Protein AF-A0A7S2I5N4-F1 (afdb_monomer_lite)

Secondary structure (DSSP, 8-state):
--HHHHHHHHHHHHHHHHHHHTTPPP-TTGGGGS-HHHHT-HHHHHHH-SSS-TTS-PPP---SSTTS---SS--S--HHHHHHHHHHH---TT--TTS--HHHHHHHHGGGT-GGG----TTTSGGGT---TT--S--

Structure (mmCIF, N/CA/C/O backbone):
data_AF-A0A7S2I5N4-F1
#
_entry.id   AF-A0A7S2I5N4-F1
#
loop_
_atom_site.group_PDB
_atom_site.id
_atom_site.type_symbol
_atom_site.label_atom_id
_atom_site.label_alt_id
_atom_site.label_comp_id
_atom_site.label_asym_id
_atom_site.label_entity_id
_atom_site.label_seq_id
_atom_site.pdbx_PDB_ins_code
_atom_site.Cartn_x
_atom_site.Cartn_y
_atom_site.Cartn_z
_atom_site.occupancy
_atom_site.B_iso_or_equiv
_atom_site.auth_seq_id
_atom_site.auth_comp_id
_atom_site.auth_asym_id
_atom_site.auth_atom_id
_atom_site.pdbx_PDB_model_num
ATOM 1 N N . VAL A 1 1 ? -15.362 -12.714 19.115 1.00 77.44 1 VAL A N 1
ATOM 2 C CA . VAL A 1 1 ? -14.773 -11.953 17.989 1.00 77.44 1 VAL A CA 1
ATOM 3 C C . VAL A 1 1 ? -15.749 -12.041 16.822 1.00 77.44 1 VAL A C 1
ATOM 5 O O . VAL A 1 1 ? -16.258 -13.140 16.621 1.00 77.44 1 VAL A O 1
ATOM 8 N N . PRO A 1 2 ? -16.111 -10.934 16.147 1.00 90.19 2 PRO A N 1
ATOM 9 C CA . PRO A 1 2 ? -17.019 -10.969 14.996 1.00 90.19 2 PRO A CA 1
ATOM 10 C C . PRO A 1 2 ? -16.454 -11.831 13.862 1.00 90.19 2 PRO A C 1
ATOM 12 O O . PRO A 1 2 ? -15.242 -11.874 13.685 1.00 90.19 2 PRO A O 1
ATOM 15 N N . GLN A 1 3 ? -17.308 -12.480 13.071 1.00 95.50 3 GLN A N 1
ATOM 16 C CA . GLN A 1 3 ? -16.855 -13.251 11.905 1.00 95.50 3 GLN A CA 1
ATOM 17 C C . GLN A 1 3 ? -16.102 -12.367 10.898 1.00 95.50 3 GLN A C 1
ATOM 19 O O . GLN A 1 3 ? -15.041 -12.754 10.419 1.00 95.50 3 GLN A O 1
ATOM 24 N N . THR A 1 4 ? -16.587 -11.141 10.683 1.00 94.75 4 THR A N 1
ATOM 25 C CA . THR A 1 4 ? -15.965 -10.158 9.786 1.00 94.75 4 THR A CA 1
ATOM 26 C C . THR A 1 4 ? -14.526 -9.822 10.168 1.00 94.75 4 THR A C 1
ATOM 28 O O . THR A 1 4 ? -13.712 -9.578 9.293 1.00 94.75 4 THR A O 1
ATOM 31 N N . PHE A 1 5 ? -14.173 -9.863 11.455 1.00 96.56 5 PHE A N 1
ATOM 32 C CA . PHE A 1 5 ? -12.793 -9.649 11.896 1.00 96.56 5 PHE A CA 1
ATOM 33 C C . PHE A 1 5 ? -11.849 -10.726 11.343 1.00 96.56 5 PHE A C 1
ATOM 35 O O . PHE A 1 5 ? -10.766 -10.410 10.865 1.00 96.56 5 PHE A O 1
ATOM 42 N N . LEU A 1 6 ? -12.264 -11.998 11.401 1.00 97.75 6 LEU A N 1
ATOM 43 C CA . LEU A 1 6 ? -11.459 -13.114 10.898 1.00 97.75 6 LEU A CA 1
ATOM 44 C C . LEU A 1 6 ? -11.397 -13.106 9.369 1.00 97.75 6 LEU A C 1
ATOM 46 O O . LEU A 1 6 ? -10.347 -13.376 8.800 1.00 97.75 6 LEU A O 1
ATOM 50 N N . GLU A 1 7 ? -12.508 -12.784 8.707 1.00 97.88 7 GLU A N 1
ATOM 51 C CA . GLU A 1 7 ? -12.566 -12.681 7.246 1.00 97.88 7 GLU A CA 1
ATOM 52 C C . GLU A 1 7 ? -11.656 -11.569 6.721 1.00 97.88 7 GLU A C 1
ATOM 54 O O . GLU A 1 7 ? -10.861 -11.813 5.818 1.00 97.88 7 GLU A O 1
ATOM 59 N N . GLU A 1 8 ? -11.727 -10.373 7.312 1.00 98.00 8 GLU A N 1
ATOM 60 C CA . GLU A 1 8 ? -10.895 -9.234 6.919 1.00 98.00 8 GLU A CA 1
ATOM 61 C C . GLU A 1 8 ? -9.397 -9.548 7.129 1.00 98.00 8 GLU A C 1
ATOM 63 O O . GLU A 1 8 ? -8.605 -9.310 6.220 1.00 98.00 8 GLU A O 1
ATOM 68 N N . ALA A 1 9 ? -9.019 -10.181 8.250 1.00 97.69 9 ALA A N 1
ATOM 69 C CA . ALA A 1 9 ? -7.637 -10.609 8.511 1.00 97.69 9 ALA A CA 1
ATOM 70 C C . ALA A 1 9 ? -7.125 -11.639 7.487 1.00 97.69 9 ALA A C 1
ATOM 72 O O . ALA A 1 9 ? -5.989 -11.560 7.017 1.00 97.69 9 ALA A O 1
ATOM 73 N N . MET A 1 10 ? -7.965 -12.616 7.127 1.00 98.12 10 MET A N 1
ATOM 74 C CA . MET A 1 10 ? -7.617 -13.631 6.129 1.00 98.12 10 MET A CA 1
ATOM 75 C C . MET A 1 10 ? -7.449 -13.018 4.737 1.00 98.12 10 MET A C 1
ATOM 77 O O . MET A 1 10 ? -6.542 -13.417 4.010 1.00 98.12 10 MET A O 1
ATOM 81 N N . ILE A 1 11 ? -8.296 -12.054 4.362 1.00 98.06 11 ILE A N 1
ATOM 82 C CA . ILE A 1 11 ? -8.178 -11.341 3.083 1.00 98.06 11 ILE A CA 1
ATOM 83 C C . ILE A 1 11 ? -6.863 -10.563 3.027 1.00 98.06 11 ILE A C 1
ATOM 85 O O . ILE A 1 11 ? -6.140 -10.699 2.042 1.00 98.06 11 ILE A O 1
ATOM 89 N N . GLU A 1 12 ? -6.545 -9.788 4.067 1.00 98.25 12 GLU A N 1
ATOM 90 C CA . GLU A 1 12 ? -5.288 -9.038 4.152 1.00 98.25 12 GLU A CA 1
ATOM 91 C C . GLU A 1 12 ? -4.082 -9.973 4.034 1.00 98.25 12 GLU A C 1
ATOM 93 O O . GLU A 1 12 ? -3.238 -9.771 3.166 1.00 98.25 12 GLU A O 1
ATOM 98 N N . THR A 1 13 ? -4.051 -11.040 4.839 1.00 98.25 13 THR A N 1
ATOM 99 C CA . THR A 1 13 ? -2.939 -12.003 4.858 1.00 98.25 13 THR A CA 1
ATOM 100 C C . THR A 1 13 ? -2.750 -12.651 3.489 1.00 98.25 13 THR A C 1
ATOM 102 O O . THR A 1 13 ? -1.645 -12.693 2.961 1.00 98.25 13 THR A O 1
ATOM 105 N N . VAL A 1 14 ? -3.828 -13.133 2.864 1.00 98.62 14 VAL A N 1
ATOM 106 C CA . VAL A 1 14 ? -3.732 -13.749 1.533 1.00 98.62 14 VAL A CA 1
ATOM 107 C C . VAL A 1 14 ? -3.255 -12.732 0.495 1.00 98.62 14 VAL A C 1
ATOM 109 O O . VAL A 1 14 ? -2.410 -13.069 -0.331 1.00 98.62 14 VAL A O 1
ATOM 112 N N . ALA A 1 15 ? -3.760 -11.496 0.529 1.00 98.50 15 ALA A N 1
ATOM 113 C CA . ALA A 1 15 ? -3.324 -10.449 -0.390 1.00 98.50 15 ALA A CA 1
ATOM 114 C C . ALA A 1 15 ? -1.839 -10.094 -0.198 1.00 98.50 15 ALA A C 1
ATOM 116 O O . ALA A 1 15 ? -1.130 -9.941 -1.192 1.00 98.50 15 ALA A O 1
ATOM 117 N N . HIS A 1 16 ? -1.369 -10.028 1.049 1.00 98.62 16 HIS A N 1
ATOM 118 C CA . HIS A 1 16 ? 0.022 -9.763 1.416 1.00 98.62 16 HIS A CA 1
ATOM 119 C C . HIS A 1 16 ? 0.971 -10.833 0.860 1.00 98.62 16 HIS A C 1
ATOM 121 O O . HIS A 1 16 ? 1.907 -10.533 0.120 1.00 98.62 16 HIS A O 1
ATOM 127 N N . GLU A 1 17 ? 0.677 -12.108 1.121 1.00 98.56 17 GLU A N 1
ATOM 128 C CA . GLU A 1 17 ? 1.528 -13.218 0.676 1.00 98.56 17 GLU A CA 1
ATOM 129 C C . GLU A 1 17 ? 1.508 -13.402 -0.852 1.00 98.56 17 GLU A C 1
ATOM 131 O O . GLU A 1 17 ? 2.519 -13.744 -1.479 1.00 98.56 17 GLU A O 1
ATOM 136 N N . VAL A 1 18 ? 0.368 -13.123 -1.495 1.00 98.62 18 VAL A N 1
ATOM 137 C CA . VAL A 1 18 ? 0.303 -13.043 -2.961 1.00 98.62 18 VAL A CA 1
ATOM 138 C C . VAL A 1 18 ? 1.150 -11.874 -3.470 1.00 98.62 18 VAL A C 1
ATOM 140 O O . VAL A 1 18 ? 1.859 -12.037 -4.462 1.00 98.62 18 VAL A O 1
ATOM 143 N N . GLY A 1 19 ? 1.141 -10.729 -2.786 1.00 98.69 19 GLY A N 1
ATOM 144 C CA . GLY A 1 19 ? 2.014 -9.594 -3.080 1.00 98.69 19 GLY A CA 1
ATOM 145 C C . GLY A 1 19 ? 3.492 -9.985 -3.070 1.00 98.69 19 GLY A C 1
ATOM 146 O O . GLY A 1 19 ? 4.191 -9.732 -4.052 1.00 98.69 19 GLY A O 1
ATOM 147 N N . HIS A 1 20 ? 3.950 -10.698 -2.039 1.00 98.62 20 HIS A N 1
ATOM 148 C CA . HIS A 1 20 ? 5.309 -11.250 -1.995 1.00 98.62 20 HIS A CA 1
ATOM 149 C C . HIS A 1 20 ? 5.602 -12.222 -3.136 1.00 98.62 20 HIS A C 1
ATOM 151 O O . HIS A 1 20 ? 6.667 -12.153 -3.749 1.00 98.62 20 HIS A O 1
ATOM 157 N N . THR A 1 21 ? 4.649 -13.092 -3.474 1.00 98.56 21 THR A N 1
ATOM 158 C CA . THR A 1 21 ? 4.782 -14.014 -4.615 1.00 98.56 21 THR A CA 1
ATOM 159 C C . THR A 1 21 ? 4.957 -13.257 -5.940 1.00 98.56 21 THR A C 1
ATOM 161 O O . THR A 1 21 ? 5.672 -13.717 -6.827 1.00 98.56 21 THR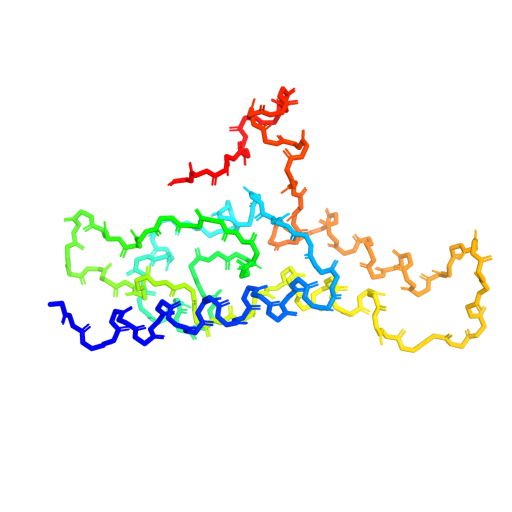 A O 1
ATOM 164 N N . LEU A 1 22 ? 4.349 -12.073 -6.061 1.00 98.25 22 LEU A N 1
ATOM 165 C CA . LEU A 1 22 ? 4.494 -11.156 -7.195 1.00 98.25 22 LEU A CA 1
ATOM 166 C C . LEU A 1 22 ? 5.726 -10.235 -7.087 1.00 98.25 22 LEU A C 1
ATOM 168 O O . LEU A 1 22 ? 5.920 -9.375 -7.947 1.00 98.25 22 LEU A O 1
ATOM 172 N N . GLY A 1 23 ? 6.570 -10.406 -6.069 1.00 98.06 23 GLY A N 1
ATOM 173 C CA . GLY A 1 23 ? 7.804 -9.642 -5.879 1.00 98.06 23 GLY A CA 1
ATOM 174 C C . GLY A 1 23 ? 7.631 -8.305 -5.157 1.00 98.06 23 GLY A C 1
ATOM 175 O O . GLY A 1 23 ? 8.574 -7.514 -5.128 1.00 98.0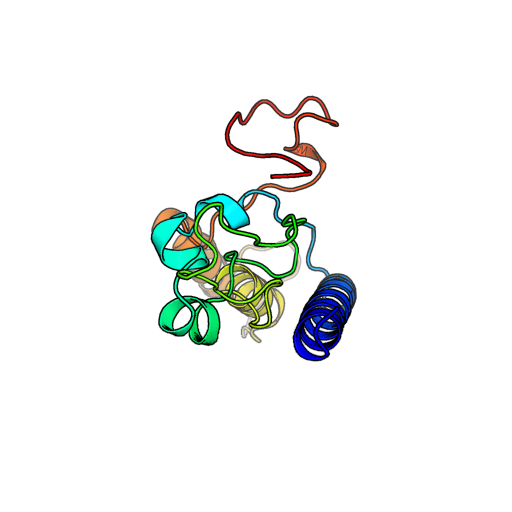6 23 GLY A O 1
ATOM 176 N N . LEU A 1 24 ? 6.462 -8.030 -4.569 1.00 98.38 24 LEU A N 1
ATOM 177 C CA . LEU A 1 24 ? 6.273 -6.838 -3.747 1.00 98.38 24 LEU A CA 1
ATOM 178 C C . LEU A 1 24 ? 6.979 -6.996 -2.397 1.00 98.38 24 LEU A C 1
ATOM 180 O O . LEU A 1 24 ? 6.910 -8.040 -1.743 1.00 98.38 24 LEU A O 1
ATOM 184 N N . ARG A 1 25 ? 7.652 -5.927 -1.978 1.00 97.56 25 ARG A N 1
ATOM 185 C CA . ARG A 1 25 ? 8.252 -5.795 -0.649 1.00 97.56 25 ARG A CA 1
ATOM 186 C C . ARG A 1 25 ? 7.284 -5.129 0.318 1.00 97.56 25 ARG A C 1
ATOM 188 O O . ARG A 1 25 ? 6.318 -4.508 -0.123 1.00 97.56 25 ARG A O 1
ATOM 195 N N . HIS A 1 26 ? 7.592 -5.199 1.612 1.00 97.38 26 HIS A N 1
ATOM 196 C CA . HIS A 1 26 ? 6.872 -4.420 2.612 1.00 97.38 26 HIS A CA 1
ATOM 197 C C . HIS A 1 26 ? 6.887 -2.928 2.274 1.00 97.38 26 HIS A C 1
ATOM 199 O O . HIS A 1 26 ? 7.910 -2.414 1.805 1.00 97.38 26 HIS A O 1
ATOM 205 N N . ASN A 1 27 ? 5.770 -2.250 2.536 1.00 97.31 27 ASN A N 1
ATOM 206 C CA . ASN A 1 27 ? 5.646 -0.803 2.407 1.00 97.31 27 ASN A CA 1
ATOM 207 C C . ASN A 1 27 ? 5.086 -0.192 3.698 1.00 97.31 27 ASN A C 1
ATOM 209 O O . ASN A 1 27 ? 3.892 0.070 3.810 1.00 97.31 27 ASN A O 1
ATOM 213 N N . PHE A 1 28 ? 5.989 0.093 4.630 1.00 96.00 28 PHE A N 1
ATOM 214 C CA . PHE A 1 28 ? 5.728 0.690 5.944 1.00 96.00 28 PHE A CA 1
ATOM 215 C C . PHE A 1 28 ? 5.433 2.194 5.897 1.00 96.00 28 PHE A C 1
ATOM 217 O O . PHE A 1 28 ? 5.295 2.852 6.923 1.00 96.00 28 PHE A O 1
ATOM 224 N N . LYS A 1 29 ? 5.405 2.780 4.697 1.00 95.31 29 LYS A N 1
ATOM 225 C CA . LYS A 1 29 ? 4.993 4.170 4.485 1.00 95.31 29 LYS A CA 1
ATOM 226 C C . LYS A 1 29 ? 3.501 4.283 4.189 1.00 95.31 29 LYS A C 1
ATOM 228 O O . LYS A 1 29 ? 2.947 5.383 4.229 1.00 95.31 29 LYS A O 1
ATOM 233 N N . ALA A 1 30 ? 2.862 3.178 3.812 1.00 96.44 30 ALA A N 1
ATOM 234 C CA . ALA A 1 30 ? 1.544 3.194 3.198 1.00 96.44 30 ALA A CA 1
ATOM 235 C C . ALA A 1 30 ? 0.426 3.615 4.169 1.00 96.44 30 ALA A C 1
ATOM 237 O O . ALA A 1 30 ? -0.553 4.232 3.736 1.00 96.44 30 ALA A O 1
ATOM 238 N N . SER A 1 31 ? 0.589 3.356 5.464 1.00 94.12 31 SER A N 1
ATOM 239 C CA . SER A 1 31 ? -0.284 3.782 6.563 1.00 94.12 31 SER A CA 1
ATOM 240 C C . SER A 1 31 ? -0.430 5.305 6.657 1.00 94.12 31 SER A C 1
ATOM 242 O O . SER A 1 31 ? -1.472 5.811 7.072 1.00 94.12 31 SER A O 1
ATOM 244 N N . THR A 1 32 ? 0.572 6.061 6.192 1.00 94.12 32 THR A N 1
ATOM 245 C CA . THR A 1 32 ? 0.565 7.534 6.212 1.00 94.12 32 THR A CA 1
ATOM 246 C C . THR A 1 32 ? -0.345 8.157 5.151 1.00 94.12 32 THR A C 1
ATOM 248 O O . THR A 1 32 ? -0.577 9.368 5.165 1.00 94.12 32 THR A O 1
ATOM 251 N N . ALA A 1 33 ? -0.867 7.357 4.216 1.00 95.88 33 ALA A N 1
ATOM 252 C CA . ALA A 1 33 ? -1.650 7.863 3.096 1.00 95.88 33 ALA A CA 1
ATOM 253 C C . ALA A 1 33 ? -3.028 8.397 3.510 1.00 95.88 33 ALA A C 1
ATOM 255 O O . ALA A 1 33 ? -3.522 9.345 2.887 1.00 95.88 33 ALA A O 1
ATOM 256 N N . TRP A 1 34 ? -3.642 7.798 4.537 1.00 95.88 34 TRP A N 1
ATOM 257 C CA . TRP A 1 34 ? -5.014 8.076 4.968 1.00 95.88 34 TRP A CA 1
ATOM 258 C C . TRP A 1 34 ? -5.050 8.680 6.373 1.00 95.88 34 TRP A C 1
ATOM 260 O O . TRP A 1 34 ? -4.282 8.310 7.256 1.00 95.88 34 TRP A O 1
ATOM 270 N N . SER A 1 35 ? -5.982 9.602 6.609 1.00 95.81 35 SER A N 1
ATOM 271 C CA . SER A 1 35 ? -6.217 10.156 7.942 1.00 95.81 35 SER A CA 1
ATOM 272 C C . SER A 1 35 ? -6.931 9.151 8.849 1.00 95.81 35 SER A C 1
ATOM 274 O O . SER A 1 35 ? -7.656 8.267 8.391 1.00 95.81 35 SER A O 1
ATOM 276 N N . GLN A 1 36 ? -6.824 9.335 10.166 1.00 93.88 36 GLN A N 1
ATOM 277 C CA . GLN A 1 36 ? -7.547 8.483 11.113 1.00 93.88 36 GLN A CA 1
ATOM 278 C C . GLN A 1 36 ? -9.078 8.606 10.987 1.00 93.88 36 GLN A C 1
ATOM 280 O O . GLN A 1 36 ? -9.807 7.656 11.251 1.00 93.88 36 GLN A O 1
ATOM 285 N N . GLU A 1 37 ? -9.596 9.759 10.554 1.00 95.75 37 GLU A N 1
ATOM 286 C CA . GLU A 1 37 ? -11.024 9.911 10.244 1.00 95.75 37 GLU A CA 1
ATOM 287 C C . GLU A 1 37 ? -11.431 9.024 9.059 1.00 95.75 37 GLU A C 1
ATOM 289 O O . GLU A 1 37 ? -12.456 8.340 9.108 1.00 95.75 37 GLU A O 1
ATOM 294 N N . GLN A 1 38 ? -10.598 8.988 8.018 1.00 96.94 38 GLN A N 1
ATOM 295 C CA . GLN A 1 38 ? -10.803 8.147 6.845 1.00 96.94 38 GLN A CA 1
ATOM 296 C C . GLN A 1 38 ? -10.760 6.660 7.210 1.00 96.94 38 GLN A C 1
ATOM 298 O O . GLN A 1 38 ? -11.692 5.928 6.870 1.00 96.94 38 GLN A O 1
ATOM 303 N N . THR A 1 39 ? -9.749 6.212 7.961 1.00 96.25 39 THR A N 1
ATOM 304 C CA . THR A 1 39 ? -9.624 4.799 8.367 1.00 96.25 39 THR A CA 1
ATOM 305 C C . THR A 1 39 ? -10.709 4.362 9.357 1.00 96.25 39 THR A C 1
ATOM 307 O O . THR A 1 39 ? -11.089 3.195 9.393 1.00 96.25 39 THR A O 1
ATOM 310 N N . ASN A 1 40 ? -11.316 5.292 10.092 1.00 96.06 40 ASN A N 1
ATOM 311 C CA . ASN A 1 40 ? -12.464 5.020 10.963 1.00 96.06 40 ASN A CA 1
ATOM 312 C C . ASN A 1 40 ? -13.817 5.075 10.226 1.00 96.06 40 ASN A C 1
ATOM 314 O O . ASN A 1 40 ? -14.862 4.709 10.764 1.00 96.06 40 ASN A O 1
ATOM 318 N N . THR A 1 41 ? -13.841 5.492 8.962 1.00 96.50 41 THR A N 1
ATOM 319 C CA . THR A 1 41 ? -15.083 5.619 8.197 1.00 96.50 41 THR A CA 1
ATOM 320 C C . THR A 1 41 ? -15.303 4.383 7.328 1.00 96.50 41 THR A C 1
ATOM 322 O O . THR A 1 41 ? -14.596 4.163 6.344 1.00 96.50 41 THR A O 1
ATOM 325 N N . ARG A 1 42 ? -16.325 3.568 7.633 1.00 95.56 42 ARG A N 1
ATOM 326 C CA . ARG A 1 42 ? -16.606 2.323 6.883 1.00 95.56 42 ARG A CA 1
ATOM 327 C C . ARG A 1 42 ? -16.857 2.542 5.390 1.00 95.56 42 ARG A C 1
ATOM 329 O O . ARG A 1 42 ? -16.386 1.756 4.573 1.00 95.56 42 ARG A O 1
ATOM 336 N N . SER A 1 43 ? -17.556 3.613 5.010 1.00 97.06 43 SER A N 1
ATOM 337 C CA . SER A 1 43 ? -17.788 3.932 3.593 1.00 97.06 43 SER A CA 1
ATOM 338 C C . SER A 1 43 ? -16.503 4.299 2.845 1.00 97.06 43 SER A C 1
ATOM 340 O O . SER A 1 43 ? -16.423 4.064 1.645 1.00 97.06 43 SER A O 1
ATOM 342 N N . TRP A 1 44 ? -15.497 4.838 3.541 1.00 97.38 44 TRP A N 1
ATOM 343 C CA . TRP A 1 44 ? -14.176 5.111 2.976 1.00 97.38 44 TRP A CA 1
ATOM 344 C C . TRP A 1 44 ? -13.355 3.827 2.855 1.00 97.38 44 TRP A C 1
ATOM 346 O O . TRP A 1 44 ? -12.900 3.460 1.773 1.00 97.38 44 TRP A O 1
ATOM 356 N N . THR A 1 45 ? -13.215 3.107 3.965 1.00 97.56 45 THR A N 1
ATOM 357 C CA . THR A 1 45 ? -12.367 1.913 4.069 1.00 97.56 45 THR A CA 1
ATOM 358 C C . THR A 1 45 ? -12.844 0.762 3.179 1.00 97.56 45 THR A C 1
ATOM 360 O O . THR A 1 45 ? -12.024 -0.007 2.681 1.00 97.56 45 THR A O 1
ATOM 363 N N . THR A 1 46 ? -14.142 0.685 2.860 1.00 97.19 46 THR A N 1
ATOM 364 C CA . THR A 1 46 ? -14.689 -0.277 1.876 1.00 97.19 46 THR A CA 1
ATOM 365 C C . THR A 1 46 ? -14.149 -0.045 0.461 1.00 97.19 46 THR A C 1
ATOM 367 O O . THR A 1 46 ? -14.070 -0.983 -0.327 1.00 97.19 46 THR A O 1
ATOM 370 N N . VAL A 1 47 ? -13.754 1.187 0.133 1.00 97.88 47 VAL A N 1
ATOM 371 C CA . VAL A 1 47 ? -13.273 1.570 -1.204 1.00 97.88 47 VAL A CA 1
ATOM 372 C C . VAL A 1 47 ? -11.750 1.677 -1.251 1.00 97.88 47 VAL A C 1
ATOM 374 O O . VAL A 1 47 ? -11.139 1.291 -2.246 1.00 97.88 47 VAL A O 1
ATOM 377 N N . HIS A 1 48 ? -11.138 2.199 -0.189 1.00 97.50 48 HIS A N 1
ATOM 378 C CA . HIS A 1 48 ? -9.722 2.575 -0.173 1.00 97.50 48 HIS A CA 1
ATOM 379 C C . HIS A 1 48 ? -8.846 1.684 0.716 1.00 97.50 48 HIS A C 1
ATOM 381 O O . HIS A 1 48 ? -7.625 1.800 0.652 1.00 97.50 48 HIS A O 1
ATOM 387 N N . GLY A 1 49 ? -9.441 0.801 1.523 1.00 97.12 49 GLY A N 1
ATOM 388 C CA . GLY A 1 49 ? -8.725 0.101 2.588 1.00 97.12 49 GLY A CA 1
ATOM 389 C C . GLY A 1 49 ? -8.367 1.027 3.756 1.00 97.12 49 GLY A C 1
ATOM 390 O O . GLY A 1 49 ? -8.809 2.178 3.816 1.00 97.12 49 GLY A O 1
ATOM 391 N N . ILE A 1 50 ? -7.585 0.504 4.703 1.00 96.94 50 ILE A N 1
ATOM 392 C CA . ILE A 1 50 ? -7.065 1.264 5.859 1.00 96.94 50 ILE A CA 1
ATOM 393 C C . ILE A 1 50 ? -5.620 1.743 5.666 1.00 96.94 50 ILE A C 1
ATOM 395 O O . ILE A 1 50 ? -5.158 2.572 6.437 1.00 96.94 50 ILE A O 1
ATOM 399 N N . SER A 1 51 ? -4.942 1.284 4.611 1.00 96.81 51 SER A N 1
ATOM 400 C CA . SER A 1 51 ? -3.599 1.709 4.198 1.00 96.81 51 SER A CA 1
ATOM 401 C C . SER A 1 51 ? -3.527 1.750 2.669 1.00 96.81 51 SER A C 1
ATOM 403 O O . SER A 1 51 ? -4.406 1.217 1.984 1.00 96.81 51 SER A O 1
ATOM 405 N N . ALA A 1 52 ? -2.525 2.429 2.113 1.00 97.69 52 ALA A N 1
ATOM 406 C CA . ALA A 1 52 ? -2.313 2.499 0.670 1.00 97.69 52 ALA A CA 1
ATOM 407 C C . ALA A 1 52 ? -1.688 1.231 0.054 1.00 97.69 52 ALA A C 1
ATOM 409 O O . ALA A 1 52 ? -1.556 1.155 -1.174 1.00 97.69 52 ALA A O 1
ATOM 410 N N . SER A 1 53 ? -1.323 0.246 0.877 1.00 98.25 53 SER A N 1
ATOM 411 C CA . SER A 1 53 ? -0.710 -1.015 0.466 1.00 98.25 53 SER A CA 1
ATOM 412 C C . SER A 1 53 ? -1.152 -2.154 1.384 1.00 98.25 53 SER A C 1
ATOM 414 O O . SER A 1 53 ? -1.268 -1.968 2.594 1.00 98.25 53 SER A O 1
ATOM 416 N N . VAL A 1 54 ? -1.375 -3.344 0.820 1.00 98.19 54 VAL A N 1
ATOM 417 C CA . VAL A 1 54 ? -1.526 -4.591 1.599 1.00 98.19 54 VAL A CA 1
ATOM 418 C C . VAL A 1 54 ? -0.189 -5.104 2.132 1.00 98.19 54 VAL A C 1
ATOM 420 O O . VAL A 1 54 ? -0.177 -6.015 2.948 1.00 98.19 54 VAL A O 1
ATOM 423 N N . MET A 1 55 ? 0.929 -4.520 1.692 1.00 98.31 55 MET A N 1
ATOM 424 C CA . MET A 1 55 ? 2.285 -4.870 2.120 1.00 98.31 55 MET A CA 1
ATOM 425 C C . MET A 1 55 ? 2.724 -4.136 3.393 1.00 98.31 55 MET A C 1
ATOM 427 O O . MET A 1 55 ? 3.895 -4.179 3.762 1.00 98.31 55 MET A O 1
ATOM 431 N N . ASP A 1 56 ? 1.809 -3.421 4.034 1.00 96.12 56 ASP A N 1
ATOM 432 C CA . ASP A 1 56 ? 2.038 -2.746 5.305 1.00 96.12 56 ASP A CA 1
ATOM 433 C C . ASP A 1 56 ? 1.735 -3.678 6.490 1.00 96.12 56 ASP A C 1
ATOM 435 O O . ASP A 1 56 ? 1.008 -4.662 6.346 1.00 96.12 56 ASP A O 1
ATOM 439 N N . TYR A 1 57 ? 2.243 -3.350 7.673 1.00 92.75 57 TYR A N 1
ATOM 440 C CA . TYR A 1 57 ? 1.981 -4.057 8.931 1.00 92.75 57 TYR A CA 1
ATOM 441 C C . TYR A 1 57 ? 1.068 -3.227 9.832 1.00 92.75 57 TYR A C 1
ATOM 443 O O . TYR A 1 57 ? 1.403 -2.886 10.970 1.00 92.75 57 TYR A O 1
ATOM 451 N N . ASN A 1 58 ? -0.119 -2.909 9.312 1.00 91.75 58 ASN A N 1
ATOM 452 C CA . ASN A 1 58 ? -1.086 -2.121 10.063 1.00 91.75 58 ASN A CA 1
ATOM 453 C C . ASN A 1 58 ? -1.524 -2.867 11.333 1.00 91.75 58 ASN A C 1
ATOM 455 O O . ASN A 1 58 ? -1.828 -4.066 11.282 1.00 91.75 58 ASN A O 1
ATOM 459 N N . PRO A 1 59 ? -1.644 -2.171 12.472 1.00 92.06 59 PRO A N 1
ATOM 460 C CA . PRO A 1 59 ? -2.324 -2.728 13.626 1.00 92.06 59 PRO A CA 1
ATOM 461 C C . PRO A 1 59 ? -3.808 -2.934 13.303 1.00 92.06 59 PRO A C 1
ATOM 463 O O . PRO A 1 59 ? -4.370 -2.354 12.370 1.00 92.06 59 PRO A O 1
ATOM 466 N N . VAL A 1 60 ? -4.491 -3.704 14.152 1.00 95.00 60 VAL A N 1
ATOM 467 C CA . VAL A 1 60 ? -5.949 -3.811 14.070 1.00 95.00 60 VAL A CA 1
ATOM 468 C C . VAL A 1 60 ? -6.570 -2.425 14.226 1.00 95.00 60 VAL A C 1
ATOM 470 O O . VAL A 1 60 ? -6.400 -1.770 15.257 1.00 95.00 60 VAL A O 1
ATOM 473 N N . ASN A 1 61 ? -7.365 -2.013 13.244 1.00 95.31 61 ASN A N 1
ATOM 474 C CA . ASN A 1 61 ? -8.051 -0.732 13.272 1.00 95.31 61 ASN A CA 1
ATOM 475 C C . ASN A 1 61 ? -9.226 -0.752 14.267 1.00 95.31 61 ASN A C 1
ATOM 477 O O . ASN A 1 61 ? -10.358 -1.141 13.948 1.00 95.31 61 ASN A O 1
ATOM 481 N N . VAL A 1 62 ? -8.937 -0.354 15.506 1.00 94.44 62 VAL A N 1
ATOM 482 C CA . VAL A 1 62 ? -9.906 -0.262 16.603 1.00 94.44 62 VAL A CA 1
ATOM 483 C C . VAL A 1 62 ? -9.937 1.175 17.134 1.00 94.44 62 VAL A C 1
ATOM 485 O O . VAL A 1 62 ? -9.113 1.544 17.973 1.00 94.44 62 VAL A O 1
ATOM 488 N N . PRO A 1 63 ? -10.898 1.999 16.689 1.00 93.38 63 PRO A N 1
ATOM 489 C CA . PRO A 1 6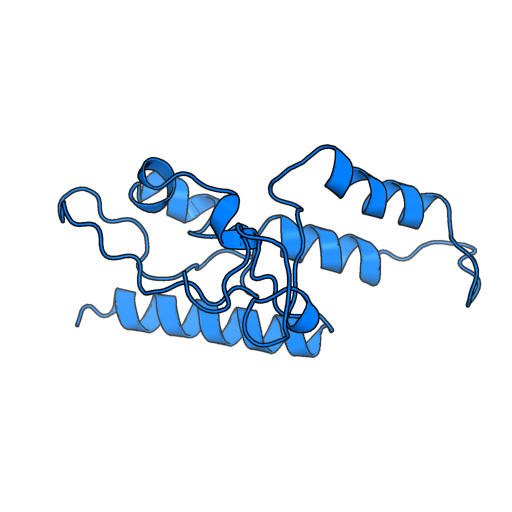3 ? -11.014 3.380 17.131 1.00 93.38 63 PRO A CA 1
ATOM 490 C C . PRO A 1 63 ? -11.404 3.478 18.604 1.00 93.38 63 PRO A C 1
ATOM 492 O O . PRO A 1 63 ? -12.166 2.664 19.134 1.00 93.38 63 PRO A O 1
ATOM 495 N N . SER A 1 64 ? -10.959 4.556 19.253 1.00 91.56 64 SER A N 1
ATOM 496 C CA . SER A 1 64 ? -11.386 4.905 20.613 1.00 91.56 64 SER A CA 1
ATOM 497 C C . SER A 1 64 ? -12.903 5.117 20.692 1.00 91.56 64 SER A C 1
ATOM 499 O O . SER A 1 64 ? -13.552 4.650 21.631 1.00 91.56 64 SER A O 1
ATOM 5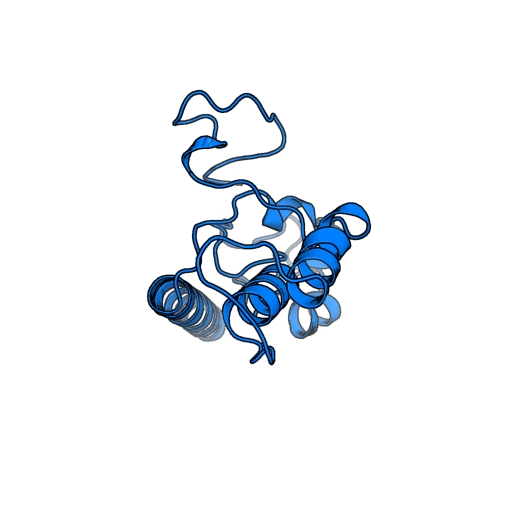01 N N . ASN A 1 65 ? -13.485 5.755 19.671 1.00 91.94 65 ASN A N 1
ATOM 502 C CA . ASN A 1 65 ? -14.926 5.830 19.490 1.00 91.94 65 ASN A CA 1
ATOM 503 C C . ASN A 1 65 ? -15.439 4.651 18.651 1.00 91.94 65 ASN A C 1
ATOM 505 O O . ASN A 1 65 ? -15.400 4.670 17.422 1.00 91.94 65 ASN A O 1
ATOM 509 N N . ARG A 1 66 ? -16.018 3.658 19.328 1.00 86.75 66 ARG A N 1
ATOM 510 C CA . ARG A 1 66 ? -16.557 2.441 18.701 1.00 86.75 66 ARG A CA 1
ATOM 511 C C . ARG A 1 66 ? -17.729 2.679 17.741 1.00 86.75 66 ARG A C 1
ATOM 513 O O . ARG A 1 66 ? -18.086 1.759 17.013 1.00 86.75 66 ARG A O 1
ATOM 520 N N . THR A 1 67 ? -18.335 3.869 17.719 1.00 90.31 67 THR A N 1
ATOM 521 C CA . THR A 1 67 ? -19.378 4.196 16.730 1.00 90.31 67 THR A CA 1
ATOM 522 C C . THR A 1 67 ? -18.807 4.520 15.348 1.00 90.31 67 THR A C 1
ATOM 524 O O . THR A 1 67 ? -19.565 4.563 14.386 1.00 90.31 67 THR A O 1
ATOM 527 N N . LEU A 1 68 ? -17.497 4.760 15.240 1.00 92.25 68 LEU A N 1
ATOM 528 C CA . LEU A 1 68 ? -16.795 5.110 14.003 1.00 92.25 68 LEU A CA 1
ATOM 529 C C . LEU A 1 68 ? -15.914 3.943 13.540 1.00 92.25 68 LEU A C 1
ATOM 531 O O . LEU A 1 68 ? -14.710 4.094 13.415 1.00 92.25 68 LEU A O 1
ATOM 535 N N . GLN A 1 69 ? -16.487 2.752 13.368 1.00 94.81 69 GLN A N 1
ATOM 536 C CA . GLN A 1 69 ? -15.724 1.547 13.026 1.00 94.81 69 GLN A CA 1
ATOM 537 C C . GLN A 1 69 ? -15.595 1.367 11.503 1.00 94.81 69 GLN A C 1
ATOM 539 O O . GLN A 1 69 ? -16.571 1.010 10.837 1.00 94.81 69 GLN A O 1
ATOM 544 N N . GLY A 1 70 ? -14.379 1.532 10.968 1.00 95.88 70 GLY A N 1
ATOM 545 C CA . GLY A 1 70 ? -14.004 1.095 9.615 1.00 95.88 70 GLY A CA 1
ATOM 546 C C . GLY A 1 70 ? -13.882 -0.432 9.494 1.00 95.88 70 GLY A C 1
ATOM 547 O O . GLY A 1 70 ? -14.366 -1.175 10.358 1.00 95.88 70 GLY A O 1
ATOM 548 N N . GLN A 1 71 ? -13.239 -0.943 8.443 1.00 97.06 71 GLN A N 1
ATOM 549 C CA . GLN A 1 71 ? -12.713 -2.318 8.502 1.00 97.06 71 GLN A CA 1
ATOM 550 C C . GLN A 1 71 ? -11.635 -2.437 9.588 1.00 97.06 71 GLN A C 1
ATOM 552 O O . GLN A 1 71 ? -10.925 -1.473 9.862 1.00 97.06 71 GLN A O 1
ATOM 557 N N . TYR A 1 72 ? -11.543 -3.609 10.210 1.00 97.06 72 TYR A N 1
ATOM 558 C CA . TYR A 1 72 ? -10.499 -3.989 11.159 1.00 97.06 72 TYR A CA 1
ATOM 559 C C . TYR A 1 72 ? -9.143 -4.179 10.472 1.00 97.06 72 TYR A C 1
ATOM 561 O O . TYR A 1 72 ? -8.129 -3.817 11.060 1.00 97.06 72 TYR A O 1
ATOM 569 N N . TYR A 1 73 ? -9.151 -4.702 9.242 1.00 97.69 73 TYR A N 1
ATOM 570 C CA . TYR A 1 73 ? -7.973 -4.940 8.400 1.00 97.69 73 TYR A CA 1
ATOM 571 C C . TYR A 1 73 ? -8.217 -4.438 6.976 1.00 97.69 73 TYR A C 1
ATOM 573 O O . TYR A 1 73 ? -9.370 -4.256 6.560 1.00 97.69 73 TYR A O 1
ATOM 581 N N . THR A 1 74 ? -7.157 -4.216 6.196 1.00 97.19 74 THR A N 1
ATOM 582 C CA . THR A 1 74 ? -7.361 -3.821 4.799 1.00 97.19 74 THR A CA 1
ATOM 583 C C . THR A 1 74 ? -7.907 -4.999 3.993 1.00 97.19 74 THR A C 1
ATOM 585 O O . THR A 1 74 ? -7.417 -6.117 4.056 1.00 97.19 74 THR A O 1
ATOM 588 N N . THR A 1 75 ? -8.960 -4.756 3.220 1.00 97.00 75 THR A N 1
ATOM 589 C CA . THR A 1 75 ? -9.587 -5.773 2.350 1.00 97.00 75 THR A CA 1
ATOM 590 C C . THR A 1 75 ? -9.514 -5.398 0.878 1.00 97.00 75 THR A C 1
ATOM 592 O O . THR A 1 75 ? -10.119 -6.041 0.022 1.00 97.00 75 THR A O 1
ATOM 595 N N . VAL A 1 76 ? -8.772 -4.334 0.580 1.00 97.19 76 VAL A N 1
ATOM 596 C CA . VAL A 1 76 ? -8.653 -3.748 -0.746 1.00 97.19 76 VAL A CA 1
ATOM 597 C C . VAL A 1 76 ? -7.177 -3.662 -1.095 1.00 97.19 76 VAL A C 1
ATOM 599 O O . VAL A 1 76 ? -6.388 -3.119 -0.327 1.00 97.19 76 VAL A O 1
ATOM 602 N N . VAL A 1 77 ? -6.820 -4.158 -2.282 1.00 98.19 77 VAL A N 1
ATOM 603 C CA . VAL A 1 77 ? -5.489 -3.944 -2.862 1.00 98.19 77 VAL A CA 1
ATOM 604 C C . VAL A 1 77 ? -5.300 -2.449 -3.117 1.00 98.19 77 VAL A C 1
ATOM 606 O O . VAL A 1 77 ? -6.085 -1.828 -3.854 1.00 98.19 77 VAL A O 1
ATOM 609 N N . GLY A 1 78 ? -4.276 -1.880 -2.493 1.00 97.94 78 GLY A N 1
ATOM 610 C CA . GLY A 1 78 ? -4.085 -0.447 -2.387 1.00 97.94 78 GLY A CA 1
ATOM 611 C C . GLY A 1 78 ? -3.563 0.205 -3.673 1.00 97.94 78 GLY A C 1
ATOM 612 O O . GLY A 1 78 ? -3.178 -0.476 -4.633 1.00 97.94 78 GLY A O 1
ATOM 613 N N . PRO A 1 79 ? -3.592 1.548 -3.748 1.00 98.25 79 PRO A N 1
ATOM 614 C CA . PRO A 1 79 ? -3.058 2.289 -4.886 1.00 98.25 79 PRO A CA 1
ATOM 615 C C . PRO A 1 79 ? -1.568 2.021 -5.125 1.00 98.25 79 PRO A C 1
ATOM 617 O O . PRO A 1 79 ? -1.188 1.891 -6.290 1.00 98.25 79 PRO A O 1
ATOM 620 N N . TYR A 1 80 ? -0.753 1.882 -4.071 1.00 98.38 80 TYR A N 1
ATOM 621 C CA . TYR A 1 80 ? 0.668 1.561 -4.216 1.00 98.38 80 TYR A CA 1
ATOM 622 C C . TYR A 1 80 ? 0.870 0.171 -4.828 1.00 98.38 80 TYR A C 1
ATOM 624 O O . TYR A 1 80 ? 1.613 0.033 -5.796 1.00 98.38 80 TYR A O 1
ATOM 632 N N . ASP A 1 81 ? 0.150 -0.844 -4.344 1.00 98.56 81 AS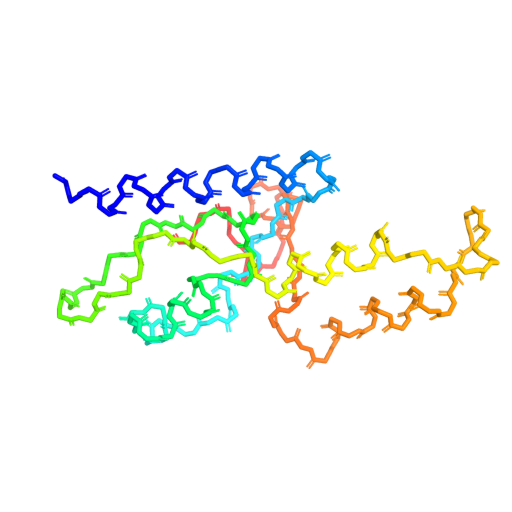P A N 1
ATOM 633 C CA . ASP A 1 81 ? 0.278 -2.220 -4.849 1.00 98.56 81 ASP A CA 1
ATOM 634 C C . ASP A 1 81 ? -0.039 -2.286 -6.346 1.00 98.56 81 ASP A C 1
ATOM 636 O O . ASP A 1 81 ? 0.719 -2.833 -7.145 1.00 98.56 81 ASP A O 1
ATOM 640 N N . LYS A 1 82 ? -1.150 -1.657 -6.754 1.00 98.31 82 LYS A N 1
ATOM 641 C CA . LYS A 1 82 ? -1.555 -1.579 -8.165 1.00 98.31 82 LYS A CA 1
ATOM 642 C C . LYS A 1 82 ? -0.527 -0.830 -9.002 1.00 98.31 82 LYS A C 1
ATOM 644 O O . LYS A 1 82 ? -0.298 -1.191 -10.153 1.00 98.31 82 LYS A O 1
ATOM 649 N N . HIS A 1 83 ? 0.068 0.218 -8.442 1.00 98.44 83 HIS A N 1
ATOM 650 C CA . HIS A 1 83 ? 1.107 0.993 -9.098 1.00 98.44 83 HIS A CA 1
ATOM 651 C C . HIS A 1 83 ? 2.385 0.174 -9.309 1.00 98.44 83 HIS A C 1
ATOM 653 O O . HIS A 1 83 ? 2.885 0.116 -10.431 1.00 98.44 83 HIS A O 1
ATOM 659 N N . ALA A 1 84 ? 2.860 -0.513 -8.270 1.00 98.25 84 ALA A N 1
ATOM 660 C CA . ALA A 1 84 ? 4.038 -1.369 -8.324 1.00 98.25 84 ALA A CA 1
ATOM 661 C C . ALA A 1 84 ? 3.843 -2.542 -9.297 1.00 98.25 84 ALA A C 1
ATOM 663 O O . ALA A 1 84 ? 4.714 -2.803 -10.125 1.00 98.25 84 ALA A O 1
ATOM 664 N N . ILE A 1 85 ? 2.668 -3.185 -9.287 1.00 98.38 85 ILE A N 1
ATOM 665 C CA . ILE A 1 85 ? 2.326 -4.221 -10.272 1.00 98.38 85 ILE A CA 1
ATOM 666 C C . ILE A 1 85 ? 2.281 -3.638 -11.686 1.00 98.38 85 ILE A C 1
ATOM 668 O O . ILE A 1 85 ? 2.828 -4.237 -12.607 1.00 98.38 85 ILE A O 1
ATOM 672 N N . ARG A 1 86 ? 1.689 -2.452 -11.882 1.00 97.62 86 ARG A N 1
ATOM 673 C CA . ARG A 1 86 ? 1.690 -1.802 -13.200 1.00 97.62 86 ARG A CA 1
ATOM 674 C C . ARG A 1 86 ? 3.114 -1.515 -13.673 1.00 97.62 86 ARG A C 1
ATOM 676 O O . ARG A 1 86 ? 3.401 -1.756 -14.839 1.00 97.62 86 ARG A O 1
ATOM 683 N N . TYR A 1 87 ? 3.993 -1.034 -12.800 1.00 96.75 87 TYR A N 1
ATOM 684 C CA . TYR A 1 87 ? 5.396 -0.812 -13.141 1.00 96.75 87 TYR A CA 1
ATOM 685 C C . TYR A 1 87 ? 6.110 -2.123 -13.504 1.00 96.75 87 TYR A C 1
ATOM 687 O O . TYR A 1 87 ? 6.770 -2.184 -14.532 1.00 96.75 87 TYR A O 1
ATOM 695 N N . GLY A 1 88 ? 5.952 -3.176 -12.698 1.00 95.19 88 GLY A N 1
ATOM 696 C CA . GLY A 1 88 ? 6.693 -4.429 -12.872 1.00 95.19 88 GLY A CA 1
ATOM 697 C C . GLY A 1 88 ? 6.154 -5.384 -13.943 1.00 95.19 88 GLY A C 1
ATOM 698 O O . GLY A 1 88 ? 6.895 -6.252 -14.389 1.00 95.19 88 GLY A O 1
ATOM 699 N N . TYR A 1 89 ? 4.882 -5.259 -14.340 1.00 96.19 89 TYR A N 1
ATOM 700 C CA . TYR A 1 89 ? 4.198 -6.265 -15.170 1.00 96.19 89 TYR A CA 1
ATOM 701 C C . TYR A 1 89 ? 3.486 -5.709 -16.409 1.00 96.19 89 TYR A C 1
ATOM 703 O O . TYR A 1 89 ? 2.876 -6.484 -17.147 1.00 96.19 89 TYR A O 1
ATOM 711 N N . THR A 1 90 ? 3.523 -4.396 -16.669 1.00 93.81 90 THR A N 1
ATOM 712 C CA . THR A 1 90 ? 2.997 -3.864 -17.939 1.00 93.81 90 THR A CA 1
ATOM 713 C C . THR A 1 90 ? 3.916 -4.306 -19.077 1.00 93.81 90 THR A C 1
ATOM 715 O O . THR A 1 90 ? 5.096 -3.969 -19.037 1.00 93.81 90 THR A O 1
ATOM 718 N N . PRO A 1 91 ? 3.415 -5.013 -20.107 1.00 93.19 91 PRO A N 1
ATOM 719 C CA . PRO A 1 91 ? 4.221 -5.310 -21.282 1.00 93.19 91 PRO A CA 1
ATOM 720 C C . PRO A 1 91 ? 4.599 -4.013 -21.998 1.00 93.19 91 PRO A C 1
ATOM 722 O O . PRO A 1 91 ? 3.733 -3.179 -22.274 1.00 93.19 91 PRO A O 1
ATOM 725 N N . VAL A 1 92 ? 5.882 -3.849 -22.304 1.00 94.62 92 VAL A N 1
ATOM 726 C CA . VAL A 1 92 ? 6.401 -2.671 -22.995 1.00 94.62 92 VAL A CA 1
ATOM 727 C C . VAL A 1 92 ? 7.262 -3.112 -24.173 1.00 94.62 92 VAL A C 1
ATOM 729 O O . VAL A 1 92 ? 8.261 -3.810 -24.009 1.00 94.62 92 VAL A O 1
ATOM 732 N N . ASP A 1 93 ? 6.868 -2.700 -25.376 1.00 95.31 93 ASP A N 1
ATOM 733 C CA . ASP A 1 93 ? 7.608 -3.017 -26.594 1.00 95.31 93 ASP A CA 1
ATOM 734 C C . ASP A 1 93 ? 8.974 -2.323 -26.599 1.00 95.31 93 ASP A C 1
ATOM 736 O O . ASP A 1 93 ? 9.073 -1.124 -26.351 1.00 95.31 93 ASP A O 1
ATOM 740 N N . GLY A 1 94 ? 10.029 -3.068 -26.934 1.00 93.56 94 GLY A N 1
ATOM 741 C CA . GLY A 1 94 ? 11.384 -2.518 -27.016 1.00 93.56 94 GLY A CA 1
ATOM 742 C C . GLY A 1 94 ? 12.080 -2.331 -25.667 1.00 93.56 94 GLY A C 1
ATOM 743 O O . GLY A 1 94 ? 13.102 -1.651 -25.611 1.00 93.56 94 GLY A O 1
ATOM 744 N N . GLU A 1 95 ? 11.569 -2.933 -24.589 1.00 92.75 95 GLU A N 1
ATOM 745 C CA . GLU A 1 95 ? 12.310 -3.036 -23.333 1.00 92.75 95 GLU A CA 1
ATOM 746 C C . GLU A 1 95 ? 13.610 -3.836 -23.534 1.00 92.75 95 GLU A C 1
ATOM 748 O O . GLU A 1 95 ? 13.612 -4.942 -24.082 1.00 92.75 95 GLU A O 1
ATOM 753 N N . LEU A 1 96 ? 14.726 -3.266 -23.077 1.00 91.94 96 LEU A N 1
ATOM 754 C CA . LEU A 1 96 ? 16.041 -3.893 -23.095 1.00 91.94 96 LEU A CA 1
ATOM 755 C C . LEU A 1 96 ? 16.532 -4.072 -21.660 1.00 91.94 96 LEU A C 1
ATOM 757 O O . LEU A 1 96 ? 16.448 -3.164 -20.834 1.00 91.94 96 LEU A O 1
ATOM 761 N N . SER A 1 97 ? 17.064 -5.256 -21.360 1.00 89.31 97 SER A N 1
ATOM 762 C CA . SER A 1 97 ? 17.575 -5.564 -20.024 1.00 89.31 97 SER A CA 1
ATOM 763 C C . SER A 1 97 ? 18.694 -4.594 -19.631 1.00 89.31 97 SER A C 1
ATOM 765 O O . SER A 1 97 ? 19.682 -4.456 -20.349 1.00 89.31 97 SER A O 1
ATOM 767 N N . GLY A 1 98 ? 18.537 -3.938 -18.479 1.00 88.94 98 GLY A N 1
ATOM 768 C CA . GLY A 1 98 ? 19.500 -2.963 -17.960 1.00 88.94 98 GLY A CA 1
ATOM 769 C C . GLY A 1 98 ? 19.318 -1.533 -18.480 1.00 88.94 98 GLY A C 1
ATOM 770 O O . GLY A 1 98 ? 20.043 -0.647 -18.031 1.00 88.94 98 GLY A O 1
ATOM 771 N N . GLU A 1 99 ? 18.351 -1.281 -19.366 1.00 92.88 99 GLU A N 1
ATOM 772 C CA . GLU A 1 99 ? 18.044 0.058 -19.873 1.00 92.88 99 GLU A CA 1
ATOM 773 C C . GLU A 1 99 ? 16.715 0.578 -19.315 1.00 92.88 99 GLU A C 1
ATOM 775 O O . GLU A 1 99 ? 15.721 -0.141 -19.221 1.00 92.88 99 GLU A O 1
ATOM 780 N N . GLN A 1 100 ? 16.677 1.860 -18.945 1.00 91.75 100 GLN A N 1
ATOM 781 C CA . GLN A 1 100 ? 15.445 2.486 -18.475 1.00 91.75 100 GLN A CA 1
ATOM 782 C C . GLN A 1 100 ? 14.532 2.817 -19.662 1.00 91.75 100 GLN A C 1
ATOM 784 O O . GLN A 1 100 ? 14.797 3.748 -20.422 1.00 91.75 100 GLN A O 1
ATOM 789 N N . HIS A 1 101 ? 13.413 2.103 -19.783 1.00 96.12 101 HIS A N 1
ATOM 790 C CA . HIS A 1 101 ? 12.409 2.399 -20.802 1.00 96.12 101 HIS A CA 1
ATOM 791 C C . HIS A 1 101 ? 11.564 3.646 -20.433 1.00 96.12 101 HIS A C 1
ATOM 793 O O . HIS A 1 101 ? 11.080 3.730 -19.298 1.00 96.12 101 HIS A O 1
ATOM 799 N N . PRO A 1 102 ? 11.281 4.585 -21.366 1.00 95.88 102 PRO A N 1
ATOM 800 C CA . PRO A 1 102 ? 10.516 5.809 -21.084 1.00 95.88 102 PRO A CA 1
ATOM 801 C C . PRO A 1 102 ? 9.131 5.581 -20.461 1.00 95.88 102 PRO A C 1
ATOM 803 O O . PRO A 1 102 ? 8.744 6.296 -19.541 1.00 95.88 102 PRO A O 1
ATOM 806 N N . THR A 1 103 ? 8.390 4.567 -20.919 1.00 95.94 103 THR A N 1
ATOM 807 C CA . THR A 1 103 ? 7.088 4.190 -20.333 1.00 95.94 103 THR A CA 1
ATOM 808 C C . THR A 1 103 ? 7.210 3.783 -18.865 1.00 95.94 103 THR A C 1
ATOM 810 O O . THR A 1 103 ? 6.433 4.252 -18.038 1.00 95.94 103 THR A O 1
ATOM 813 N N . LEU A 1 104 ? 8.200 2.952 -18.521 1.00 95.56 104 LEU A N 1
ATOM 814 C CA . LEU A 1 104 ? 8.419 2.515 -17.142 1.00 95.56 104 LEU A CA 1
ATOM 815 C C . LEU A 1 104 ? 8.872 3.688 -16.267 1.00 95.56 104 LEU A C 1
ATOM 817 O O . LEU A 1 104 ? 8.346 3.872 -15.172 1.00 95.56 104 LEU A O 1
ATOM 821 N N . ALA A 1 105 ? 9.763 4.543 -16.781 1.00 95.44 105 ALA A N 1
ATOM 822 C CA . ALA A 1 105 ? 10.165 5.778 -16.108 1.00 95.44 105 ALA A CA 1
ATOM 823 C C . ALA A 1 105 ? 8.966 6.699 -15.833 1.00 95.44 105 ALA A C 1
ATOM 825 O O . ALA A 1 105 ? 8.839 7.236 -14.734 1.00 95.44 105 ALA A O 1
ATOM 826 N N . SER A 1 106 ? 8.058 6.840 -16.805 1.00 96.25 106 SER A N 1
ATOM 827 C CA . SER A 1 106 ? 6.832 7.625 -16.649 1.00 96.25 106 SER A CA 1
ATOM 828 C C . SER A 1 106 ? 5.901 7.041 -15.594 1.00 96.25 106 SER A C 1
ATOM 830 O O . SER A 1 106 ? 5.294 7.813 -14.858 1.00 96.25 106 SER A O 1
ATOM 832 N N . ILE A 1 107 ? 5.778 5.712 -15.516 1.00 96.62 107 ILE A N 1
ATOM 833 C CA . ILE A 1 107 ? 5.008 5.067 -14.452 1.00 96.62 107 ILE A CA 1
ATOM 834 C C . ILE A 1 107 ? 5.675 5.395 -13.115 1.00 96.62 107 ILE A C 1
ATOM 836 O O . ILE A 1 107 ? 5.047 6.047 -12.295 1.00 96.62 107 ILE A O 1
ATOM 840 N N . ALA A 1 108 ? 6.953 5.059 -12.915 1.00 95.31 108 ALA A N 1
ATOM 841 C CA . ALA A 1 108 ? 7.649 5.300 -11.644 1.00 95.31 108 ALA A CA 1
ATOM 842 C C . ALA A 1 108 ? 7.554 6.760 -11.156 1.00 95.31 108 ALA A C 1
ATOM 844 O O . ALA A 1 108 ? 7.389 7.008 -9.959 1.00 95.31 108 ALA A O 1
ATOM 845 N N . ALA A 1 109 ? 7.600 7.728 -12.077 1.00 96.38 109 ALA A N 1
ATOM 846 C CA . ALA A 1 109 ? 7.506 9.152 -11.768 1.00 96.38 109 ALA A CA 1
ATOM 847 C C . ALA A 1 109 ? 6.162 9.579 -11.143 1.00 96.38 109 ALA A C 1
ATOM 849 O O . ALA A 1 109 ? 6.118 10.596 -10.451 1.00 96.38 109 ALA A O 1
ATOM 850 N N . GLU A 1 110 ? 5.073 8.820 -11.319 1.00 96.56 110 GLU A N 1
ATOM 851 C CA . GLU A 1 110 ? 3.781 9.145 -10.693 1.00 96.56 110 GLU A CA 1
ATOM 852 C C . GLU A 1 110 ? 3.859 9.175 -9.162 1.00 96.56 110 GLU A C 1
ATOM 854 O O . GLU A 1 110 ? 3.132 9.947 -8.533 1.00 96.56 110 GLU A O 1
ATOM 859 N N . SER A 1 111 ? 4.766 8.391 -8.567 1.00 93.75 111 SER A N 1
ATOM 860 C CA . SER A 1 111 ? 4.995 8.384 -7.117 1.00 93.75 111 SER A CA 1
ATOM 861 C C . SER A 1 111 ? 5.429 9.745 -6.569 1.00 93.75 111 SER A C 1
ATOM 863 O O . SER A 1 111 ? 5.109 10.089 -5.438 1.00 93.75 111 SER A O 1
ATOM 865 N N . SER A 1 112 ? 6.071 10.580 -7.392 1.00 92.12 112 SER A N 1
ATOM 866 C CA . SER A 1 112 ? 6.513 11.919 -6.984 1.00 92.12 112 SER A CA 1
ATOM 867 C C . SER A 1 112 ? 5.362 12.919 -6.824 1.00 92.12 112 SER A C 1
ATOM 869 O O . SER A 1 112 ? 5.534 13.950 -6.179 1.00 92.12 112 SER A O 1
ATOM 871 N N . ALA A 1 113 ? 4.198 12.648 -7.423 1.00 93.44 113 ALA A N 1
ATOM 872 C CA . ALA A 1 113 ? 3.042 13.547 -7.405 1.00 93.44 113 ALA A CA 1
ATOM 873 C C . ALA A 1 113 ? 1.909 13.071 -6.481 1.00 93.44 113 ALA A C 1
ATOM 875 O O . ALA A 1 113 ? 0.948 13.809 -6.266 1.00 93.44 113 ALA A O 1
ATOM 876 N N . ARG A 1 114 ? 1.987 11.835 -5.978 1.00 96.56 114 ARG A N 1
ATOM 877 C CA . ARG A 1 114 ? 0.885 11.145 -5.300 1.00 96.56 114 ARG A CA 1
ATOM 878 C C . ARG A 1 114 ? 1.390 10.498 -4.022 1.00 96.56 114 ARG A C 1
ATOM 880 O O . ARG A 1 114 ? 2.087 9.488 -4.074 1.00 96.56 114 ARG A O 1
ATOM 887 N N . HIS A 1 115 ? 1.043 11.077 -2.877 1.00 95.12 115 HIS A N 1
ATOM 888 C CA . HIS A 1 115 ? 1.567 10.639 -1.581 1.00 95.12 115 HIS A CA 1
ATOM 889 C C . HIS A 1 115 ? 1.126 9.215 -1.218 1.00 95.12 115 HIS A C 1
ATOM 891 O O . HIS A 1 115 ? 1.853 8.509 -0.527 1.00 95.12 115 HIS A O 1
ATOM 897 N N . GLU A 1 116 ? -0.016 8.752 -1.728 1.00 97.25 116 GLU A N 1
ATOM 898 C CA . GLU A 1 116 ? -0.489 7.376 -1.563 1.00 97.25 1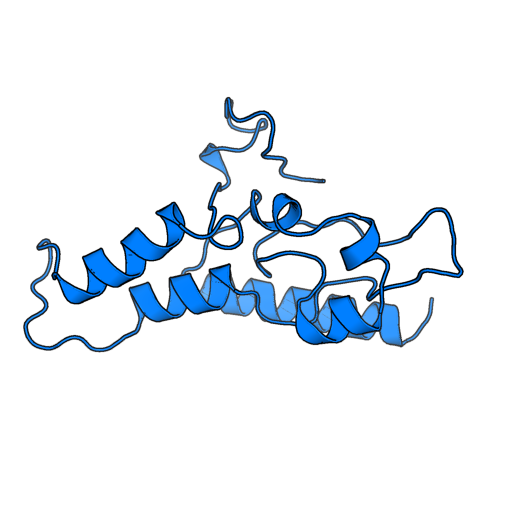16 GLU A CA 1
ATOM 899 C C . GLU A 1 116 ? 0.344 6.337 -2.332 1.00 97.25 116 GLU A C 1
ATOM 901 O O . GLU A 1 116 ? 0.092 5.140 -2.227 1.00 97.25 116 GLU A O 1
ATOM 906 N N . LEU A 1 117 ? 1.311 6.783 -3.136 1.00 97.94 117 LEU A N 1
ATOM 907 C CA . LEU A 1 117 ? 2.271 5.932 -3.834 1.00 97.94 117 LEU A CA 1
ATOM 908 C C . LEU A 1 117 ? 3.665 5.974 -3.190 1.00 97.94 117 LEU A C 1
ATOM 910 O O . LEU A 1 117 ? 4.611 5.421 -3.754 1.00 97.94 117 LEU A O 1
ATOM 914 N N . ASN A 1 118 ? 3.810 6.627 -2.034 1.00 95.69 118 ASN A N 1
ATOM 915 C CA . ASN A 1 118 ? 5.070 6.643 -1.307 1.00 95.69 118 ASN A CA 1
ATOM 916 C C . ASN A 1 118 ? 5.467 5.225 -0.870 1.00 95.69 118 ASN A C 1
ATOM 918 O O . ASN A 1 118 ? 4.620 4.392 -0.541 1.00 95.69 118 ASN A O 1
ATOM 922 N N . PHE A 1 119 ? 6.774 4.978 -0.847 1.00 95.69 119 PHE A N 1
ATOM 923 C CA . PHE A 1 119 ? 7.359 3.688 -0.510 1.00 95.69 119 PHE A CA 1
ATOM 924 C C . PHE A 1 119 ? 8.466 3.854 0.519 1.00 95.69 119 PHE A C 1
ATOM 926 O O . PHE A 1 119 ? 9.331 4.713 0.353 1.00 95.69 119 PHE A O 1
ATOM 933 N N . ALA A 1 120 ? 8.441 3.012 1.545 1.00 95.25 120 ALA A N 1
ATOM 934 C CA . ALA A 1 120 ? 9.567 2.783 2.436 1.00 95.25 120 ALA A CA 1
ATOM 935 C C . ALA A 1 120 ? 9.479 1.353 2.966 1.00 95.25 120 ALA A C 1
ATOM 937 O O . ALA A 1 120 ? 8.402 0.895 3.349 1.00 95.25 120 ALA A O 1
ATOM 938 N N . THR A 1 121 ? 10.593 0.638 2.960 1.00 94.50 121 THR A N 1
ATOM 939 C CA . THR A 1 121 ? 10.615 -0.811 3.179 1.00 94.50 121 THR A CA 1
ATOM 940 C C . THR A 1 121 ? 11.454 -1.183 4.399 1.00 94.50 121 THR A C 1
ATOM 942 O O . THR A 1 121 ? 11.753 -0.335 5.238 1.00 94.50 121 THR A O 1
ATOM 945 N N . ASP A 1 122 ? 11.807 -2.457 4.551 1.00 93.12 122 ASP A N 1
ATOM 946 C CA . ASP A 1 122 ? 12.493 -2.986 5.736 1.00 93.12 122 ASP A CA 1
ATOM 947 C C . ASP A 1 122 ? 13.774 -2.231 6.107 1.00 93.12 122 ASP A C 1
ATOM 949 O O . ASP A 1 122 ? 14.035 -2.017 7.293 1.00 93.12 122 ASP A O 1
ATOM 953 N N . GLU A 1 123 ? 14.575 -1.812 5.126 1.00 91.88 123 GLU A N 1
ATOM 954 C CA . GLU A 1 123 ? 15.816 -1.071 5.378 1.00 91.88 123 GLU A CA 1
ATOM 955 C C . GLU A 1 123 ? 15.569 0.386 5.788 1.00 91.88 123 GLU A C 1
ATOM 957 O O . GLU A 1 123 ? 16.416 0.982 6.451 1.00 91.88 123 GLU A O 1
ATOM 962 N N . ASP A 1 124 ? 14.402 0.939 5.455 1.00 91.50 124 ASP A N 1
ATOM 963 C CA . ASP A 1 124 ? 14.016 2.308 5.803 1.00 91.50 124 ASP A CA 1
ATOM 964 C C . ASP A 1 124 ? 13.365 2.397 7.189 1.00 91.50 124 ASP A C 1
ATOM 966 O O . ASP A 1 124 ? 13.209 3.490 7.738 1.00 91.50 124 ASP A O 1
ATOM 970 N N . ALA A 1 125 ? 12.991 1.257 7.777 1.00 87.56 125 ALA A N 1
ATOM 971 C CA . ALA A 1 125 ? 12.368 1.206 9.088 1.00 87.56 125 ALA A CA 1
ATOM 972 C C . ALA A 1 125 ? 13.390 1.420 10.230 1.00 87.56 125 ALA A C 1
ATOM 974 O O . ALA A 1 125 ? 14.553 1.007 10.123 1.00 87.56 125 ALA A O 1
ATOM 975 N N . PRO A 1 126 ? 12.968 1.961 11.393 1.00 83.88 126 PRO A N 1
ATOM 976 C CA . PRO A 1 126 ? 13.855 2.236 12.529 1.00 83.88 126 PRO A CA 1
ATOM 977 C C . PRO A 1 126 ? 14.645 1.016 13.019 1.00 83.88 126 PRO A C 1
ATOM 979 O O . PRO A 1 126 ? 15.774 1.142 13.490 1.00 83.88 126 PRO A O 1
ATOM 982 N N . ARG A 1 127 ? 14.078 -0.189 12.868 1.00 82.25 127 ARG A N 1
ATOM 983 C CA . ARG A 1 127 ? 14.734 -1.456 13.225 1.00 82.25 127 ARG A CA 1
ATOM 984 C C . ARG A 1 127 ? 16.038 -1.696 12.449 1.00 82.25 127 ARG A C 1
ATOM 986 O O . ARG A 1 127 ? 16.918 -2.388 12.957 1.00 82.25 127 ARG A O 1
ATOM 993 N N . SER A 1 128 ? 16.166 -1.108 11.264 1.00 83.94 128 SER A N 1
ATOM 994 C CA . SER A 1 128 ? 17.318 -1.231 10.366 1.00 83.94 128 SER A CA 1
ATOM 995 C C . SER A 1 128 ? 18.227 0.006 10.387 1.00 83.94 128 SER A C 1
ATOM 997 O O . SER A 1 128 ? 19.071 0.163 9.510 1.00 83.94 128 SER A O 1
ATOM 999 N N . ASN A 1 129 ? 18.095 0.870 11.404 1.00 83.94 129 ASN A N 1
ATOM 1000 C CA . ASN A 1 129 ? 18.693 2.212 11.458 1.00 83.94 129 ASN A CA 1
ATOM 1001 C C . ASN A 1 129 ? 18.190 3.151 10.347 1.00 83.94 129 ASN A C 1
ATOM 1003 O O . ASN A 1 129 ? 18.915 4.048 9.912 1.00 83.94 129 ASN A O 1
ATOM 1007 N N . GLY A 1 130 ? 16.952 2.947 9.893 1.00 85.12 130 GLY A N 1
ATOM 1008 C CA . GLY A 1 130 ? 16.262 3.896 9.035 1.00 85.12 130 GLY A CA 1
ATOM 1009 C C . GLY A 1 130 ? 16.071 5.244 9.733 1.00 85.12 130 GLY A C 1
ATOM 1010 O O . GLY A 1 130 ? 15.814 5.306 10.936 1.00 85.12 130 GLY A O 1
ATOM 1011 N N . ASN A 1 131 ? 16.220 6.331 8.974 1.00 86.31 131 ASN A N 1
ATOM 1012 C CA . ASN A 1 131 ? 16.194 7.702 9.500 1.00 86.31 131 ASN A CA 1
ATOM 1013 C C . ASN A 1 131 ? 14.893 8.454 9.181 1.00 86.31 131 ASN A C 1
ATOM 1015 O O . ASN A 1 131 ? 14.786 9.635 9.511 1.00 86.31 131 ASN A O 1
ATOM 1019 N N . ASP A 1 132 ? 13.929 7.813 8.515 1.00 87.69 132 ASP A N 1
ATOM 1020 C CA . ASP A 1 132 ? 12.649 8.438 8.191 1.00 87.69 132 ASP A CA 1
ATOM 1021 C C . ASP A 1 132 ? 11.694 8.319 9.395 1.00 87.69 132 ASP A C 1
ATOM 1023 O O . ASP A 1 132 ? 11.250 7.218 9.722 1.00 87.69 132 ASP A O 1
ATOM 1027 N N . PRO A 1 133 ? 11.345 9.432 10.073 1.00 86.88 133 PRO A N 1
ATOM 1028 C CA . PRO A 1 133 ? 10.498 9.402 11.266 1.00 86.88 133 PRO A CA 1
ATOM 1029 C C . PRO A 1 133 ? 9.029 9.077 10.964 1.00 86.88 133 PRO A C 1
ATOM 1031 O O . PRO A 1 133 ? 8.219 9.002 11.883 1.00 86.88 133 PRO A O 1
ATOM 1034 N N . THR A 1 134 ? 8.670 8.945 9.690 1.00 87.69 134 THR A N 1
ATOM 1035 C CA . THR A 1 134 ? 7.313 8.619 9.237 1.00 87.69 134 THR A CA 1
ATOM 1036 C C . THR A 1 134 ? 7.227 7.202 8.670 1.00 87.69 134 THR A C 1
ATOM 1038 O O . THR A 1 134 ? 6.342 6.914 7.872 1.00 87.69 134 THR A O 1
ATOM 1041 N N . VAL A 1 135 ? 8.170 6.337 9.054 1.00 90.44 135 VAL A N 1
ATOM 1042 C CA . VAL A 1 135 ? 8.203 4.911 8.719 1.00 90.44 135 VAL A CA 1
ATOM 1043 C C . VAL A 1 135 ? 8.291 4.124 10.019 1.00 90.44 135 VAL A C 1
ATOM 1045 O O . VAL A 1 135 ? 9.207 4.339 10.814 1.00 90.44 135 VAL A O 1
ATOM 1048 N N . SER A 1 136 ? 7.372 3.186 10.228 1.00 87.56 136 SER A N 1
ATOM 1049 C CA . SER A 1 136 ? 7.421 2.244 11.344 1.00 87.56 136 SER A CA 1
ATOM 1050 C C . SER A 1 136 ? 7.081 0.846 10.856 1.00 87.56 136 SER A C 1
ATOM 1052 O O . SER A 1 136 ? 6.168 0.660 10.068 1.00 87.56 136 SER A O 1
ATOM 1054 N N . THR A 1 137 ? 7.780 -0.171 11.362 1.00 85.06 137 THR A N 1
ATOM 1055 C CA . THR A 1 137 ? 7.384 -1.569 11.108 1.00 85.06 137 THR A CA 1
ATOM 1056 C C . THR A 1 137 ? 6.031 -1.900 11.744 1.00 85.06 137 THR A C 1
ATOM 1058 O O . THR A 1 137 ? 5.411 -2.881 11.365 1.00 85.06 137 THR A O 1
ATOM 1061 N N . TRP A 1 138 ? 5.612 -1.125 12.746 1.00 80.94 138 TRP A N 1
ATOM 1062 C CA . TRP A 1 138 ? 4.348 -1.291 13.456 1.00 80.94 138 TRP A CA 1
ATOM 1063 C C . TRP A 1 138 ? 3.800 0.101 13.769 1.00 80.94 138 TRP A C 1
ATOM 1065 O O . TRP A 1 138 ? 4.395 0.812 14.588 1.00 80.94 138 TRP A O 1
ATOM 1075 N N . ASP A 1 139 ? 2.728 0.500 13.095 1.00 65.12 139 ASP A N 1
ATOM 1076 C CA . ASP A 1 139 ? 2.026 1.766 13.357 1.00 65.12 139 ASP A CA 1
ATOM 1077 C C . ASP A 1 139 ? 0.934 1.645 14.433 1.00 65.12 139 ASP A C 1
ATOM 1079 O O . ASP A 1 139 ? 0.601 0.503 14.833 1.00 65.12 139 ASP A O 1
#

Sequence (139 aa):
VPQTFLEEAMIETVAHEVGHTLGLRHNFKASTAWSQEQTNTRSWTTVHGISASVMDYNPVNVPSNRTLQGQYYTTVVGPYDKHAIRYGYTPVDGELSGEQHPTLASIAAESSARHELNFATDEDAPRSNGNDPTVSTWD

pLDDT: mean 94.47, std 4.86, range [65.12, 98.69]

InterPro domains:
  IPR024079 Metallopeptidase, catalytic domain superfamily [G3DSA:3.40.390.10] (3-91)
  IPR032534 EcxA, zinc-binding [PF16313] (2-139)

Radius of gyration: 16.18 Å; chains: 1; bounding box: 39×28×48 Å

Foldseek 3Di:
DDPLLVVQVVLLVVQQVVLVVLVHAAFQLFLVQDDLLQQLAQVNCVPANNTQASSAAEQQSDDPPNVSHHRRGRNDHHPQSVLVCCLPPPDDPPDDPPDDDPVSVVSVCVCVVHSSNDGDHDCLAVVNVHDDPSGHSYD

Organism: NCBI:txid156173